Protein AF-A0A2N3LD07-F1 (afdb_monomer_lite)

Foldseek 3Di:
DWWKAKDFDDPVCVCCVPVPLVVVLVVPFDWDADPNGITTDDDPVCVVVSVVVVVVSCVVVVGDMDIDIGDDDPDD

Sequence (76 aa):
MKLLFIGYELPRDLYLKYDKVFPSLNTHYQQVELEGDLMHLIPEYSENEVIQYIESINQQYNANLTLELIPYEQGE

Structure (mmCIF, N/CA/C/O backbone):
data_AF-A0A2N3LD07-F1
#
_entry.id   AF-A0A2N3LD07-F1
#
loop_
_atom_site.group_PDB
_atom_site.id
_atom_site.type_symbol
_atom_site.label_atom_id
_atom_site.label_alt_id
_atom_site.label_comp_id
_atom_site.label_asym_id
_atom_site.label_entity_id
_atom_site.label_seq_id
_atom_site.pdbx_PDB_ins_code
_atom_site.Cartn_x
_atom_site.Cartn_y
_atom_site.Cartn_z
_atom_site.occupancy
_atom_site.B_iso_or_equiv
_atom_site.auth_seq_id
_atom_site.auth_comp_id
_atom_site.auth_asym_id
_atom_site.auth_atom_id
_atom_site.pdbx_PDB_model_num
ATOM 1 N N . MET A 1 1 ? -9.598 5.915 12.514 1.00 88.81 1 MET A N 1
ATOM 2 C CA . MET A 1 1 ? -9.202 5.031 11.379 1.00 88.81 1 MET A CA 1
ATOM 3 C C . MET A 1 1 ? -8.744 5.916 10.238 1.00 88.81 1 MET A C 1
ATOM 5 O O . MET A 1 1 ? -9.219 7.044 10.144 1.00 88.81 1 MET A O 1
ATOM 9 N N . LYS A 1 2 ? -7.838 5.435 9.387 1.00 92.25 2 LYS A N 1
ATOM 10 C CA . LYS A 1 2 ? -7.323 6.211 8.256 1.00 92.25 2 LYS A CA 1
ATOM 11 C C . LYS A 1 2 ? -7.358 5.384 6.977 1.00 92.25 2 LYS A C 1
ATOM 13 O O . LYS A 1 2 ? -7.180 4.169 7.022 1.00 92.25 2 LYS A O 1
ATOM 18 N N . LEU A 1 3 ? -7.591 6.046 5.853 1.00 93.31 3 LEU A N 1
ATOM 19 C CA . LEU A 1 3 ? -7.371 5.487 4.530 1.00 93.31 3 LEU A CA 1
ATOM 20 C C . LEU A 1 3 ? -5.910 5.691 4.161 1.00 93.31 3 LEU A C 1
ATOM 22 O O . LEU A 1 3 ? -5.414 6.815 4.151 1.00 93.31 3 LEU A O 1
ATOM 26 N N . LEU A 1 4 ? -5.235 4.592 3.870 1.00 95.00 4 LEU A N 1
ATOM 27 C CA . LEU A 1 4 ? -3.907 4.581 3.300 1.00 95.00 4 LEU A CA 1
ATOM 28 C C . LEU A 1 4 ? -4.021 4.623 1.782 1.00 95.00 4 LEU A C 1
ATOM 30 O O . LEU A 1 4 ? -4.443 3.649 1.153 1.00 95.00 4 LEU A O 1
ATOM 34 N N . PHE A 1 5 ? -3.579 5.732 1.208 1.00 94.62 5 PHE A N 1
ATOM 35 C CA . PHE A 1 5 ? -3.297 5.839 -0.208 1.00 94.62 5 PHE A CA 1
ATOM 36 C C . PHE A 1 5 ? -1.803 5.619 -0.458 1.00 94.62 5 PHE A C 1
ATOM 38 O O . PHE A 1 5 ? -0.946 6.101 0.286 1.00 94.62 5 PHE A O 1
ATOM 45 N N . ILE A 1 6 ? -1.497 4.873 -1.520 1.00 94.38 6 ILE A N 1
ATOM 46 C CA . ILE A 1 6 ? -0.124 4.559 -1.923 1.00 94.38 6 ILE A CA 1
ATOM 47 C C . ILE A 1 6 ? 0.097 5.119 -3.318 1.00 94.38 6 ILE A C 1
ATOM 49 O O . ILE A 1 6 ? -0.440 4.593 -4.298 1.00 94.38 6 ILE A O 1
ATOM 53 N N . GLY A 1 7 ? 0.871 6.190 -3.405 1.00 93.75 7 GLY A N 1
ATOM 54 C CA . GLY A 1 7 ? 1.264 6.808 -4.661 1.00 93.75 7 GLY A CA 1
ATOM 55 C C . GLY A 1 7 ? 2.564 6.224 -5.206 1.00 93.75 7 GLY A C 1
ATOM 56 O O . GLY A 1 7 ? 3.233 5.402 -4.575 1.00 93.75 7 GLY A O 1
ATOM 57 N N . TYR A 1 8 ? 2.911 6.640 -6.418 1.00 92.88 8 TYR A N 1
ATOM 58 C CA . TYR A 1 8 ? 4.153 6.272 -7.087 1.00 92.88 8 TYR A CA 1
ATOM 59 C C . TYR A 1 8 ? 4.554 7.380 -8.061 1.00 92.88 8 TYR A C 1
ATOM 61 O O . TYR A 1 8 ? 3.698 7.984 -8.707 1.00 92.88 8 TYR A O 1
ATOM 69 N N . GLU A 1 9 ? 5.855 7.637 -8.191 1.00 87.81 9 GLU A N 1
ATOM 70 C CA . GLU A 1 9 ? 6.363 8.653 -9.125 1.00 87.81 9 GLU A CA 1
ATOM 71 C C . GLU A 1 9 ? 6.761 8.066 -10.482 1.00 87.81 9 GLU A C 1
ATOM 73 O O . GLU A 1 9 ? 6.663 8.727 -11.516 1.00 87.81 9 GLU A O 1
ATOM 78 N N . LEU A 1 10 ? 7.223 6.813 -10.496 1.00 87.50 10 LEU A N 1
ATOM 79 C CA . LEU A 1 10 ? 7.717 6.156 -11.699 1.00 87.50 10 LEU 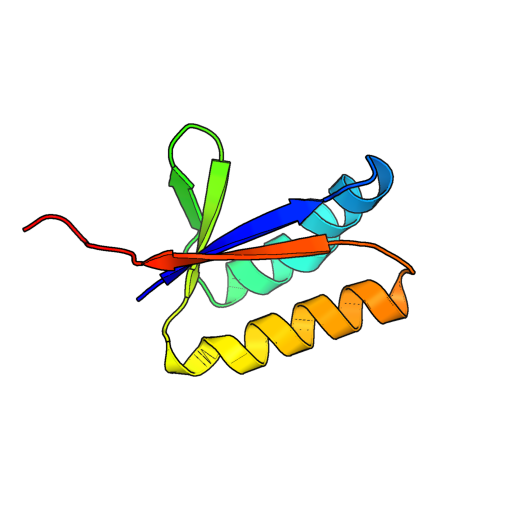A CA 1
ATOM 80 C C . LEU A 1 10 ? 6.788 5.008 -12.105 1.00 87.50 10 LEU A C 1
ATOM 82 O O . LEU A 1 10 ? 6.423 4.198 -11.254 1.00 87.50 10 LEU A O 1
ATOM 86 N N . PRO A 1 11 ? 6.474 4.833 -13.404 1.00 86.62 11 PRO A N 1
ATOM 87 C CA . PRO A 1 11 ? 5.593 3.754 -13.862 1.00 86.62 11 PRO A CA 1
ATOM 88 C C . PRO A 1 11 ? 6.040 2.347 -13.445 1.00 86.62 11 PRO A C 1
ATOM 90 O O . PRO A 1 11 ? 5.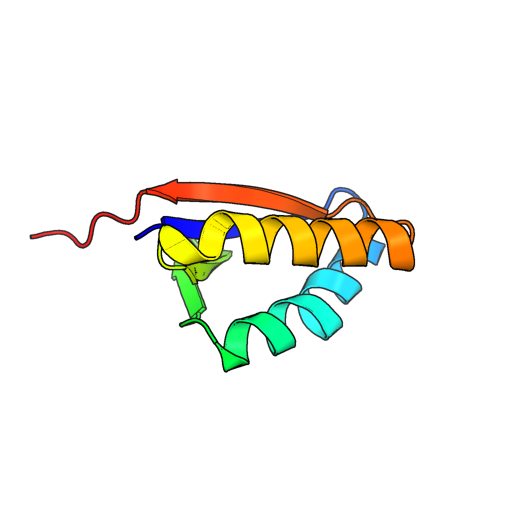213 1.457 -13.286 1.00 86.62 11 PRO A O 1
ATOM 93 N N . ARG A 1 12 ? 7.346 2.130 -13.247 1.00 84.12 12 ARG A N 1
ATOM 94 C CA . ARG A 1 12 ? 7.891 0.843 -12.784 1.00 84.12 12 ARG A CA 1
ATOM 95 C C . ARG A 1 12 ? 7.483 0.503 -11.344 1.00 84.12 12 ARG A C 1
ATOM 97 O O . ARG A 1 12 ? 7.368 -0.672 -11.012 1.00 84.12 12 ARG A O 1
ATOM 104 N N . ASP A 1 13 ? 7.237 1.514 -10.516 1.00 91.75 13 ASP A N 1
ATOM 105 C CA . ASP A 1 13 ? 6.877 1.341 -9.108 1.00 91.75 13 ASP A CA 1
ATOM 106 C C . ASP A 1 13 ? 5.397 0.944 -8.968 1.00 91.75 13 ASP A C 1
ATOM 108 O O . ASP A 1 13 ? 4.999 0.348 -7.967 1.00 91.75 13 ASP A O 1
ATOM 112 N N . LEU A 1 14 ? 4.595 1.158 -10.020 1.00 91.31 14 LEU A N 1
ATOM 113 C CA . LEU A 1 14 ? 3.220 0.668 -10.115 1.00 91.31 14 LEU A CA 1
ATOM 114 C C . LEU A 1 14 ? 3.139 -0.849 -9.932 1.00 91.31 14 LEU A C 1
ATOM 116 O O . LEU A 1 14 ? 2.256 -1.354 -9.241 1.00 91.31 14 LEU A O 1
ATOM 120 N N . TYR A 1 15 ? 4.087 -1.572 -10.529 1.00 90.81 15 TYR A N 1
ATOM 121 C CA . TYR A 1 15 ? 4.189 -3.016 -10.373 1.00 90.81 15 TYR A CA 1
ATOM 122 C C . TYR A 1 15 ? 4.453 -3.392 -8.910 1.00 90.81 15 TYR A C 1
ATOM 124 O O . TYR A 1 15 ? 3.813 -4.289 -8.380 1.00 90.81 15 TYR A O 1
ATOM 132 N N . LEU A 1 16 ? 5.331 -2.669 -8.210 1.00 92.62 16 LEU A N 1
ATOM 133 C CA . LEU A 1 16 ? 5.597 -2.921 -6.789 1.00 92.62 16 LEU A CA 1
ATOM 134 C C . LEU A 1 16 ? 4.365 -2.656 -5.918 1.00 92.62 16 LEU A C 1
ATOM 136 O O . LEU A 1 16 ? 4.072 -3.454 -5.022 1.00 92.62 16 LEU A O 1
ATOM 140 N N . LYS A 1 17 ? 3.615 -1.586 -6.211 1.00 93.38 17 LYS A N 1
ATOM 141 C CA . LYS A 1 17 ? 2.342 -1.286 -5.543 1.00 93.38 17 LYS A CA 1
ATOM 142 C C . LYS A 1 17 ? 1.377 -2.472 -5.652 1.00 93.38 17 LYS A C 1
ATOM 144 O O . LYS A 1 17 ? 0.895 -2.943 -4.624 1.00 93.38 17 LYS A O 1
ATOM 149 N N . TYR A 1 18 ? 1.133 -2.987 -6.857 1.00 92.88 18 TYR A N 1
ATOM 150 C CA . TYR A 1 18 ? 0.125 -4.032 -7.078 1.00 92.88 18 TYR A CA 1
ATOM 151 C C . TYR A 1 18 ? 0.595 -5.466 -6.797 1.00 92.88 18 TYR A C 1
ATOM 153 O O . TYR A 1 18 ? -0.216 -6.276 -6.357 1.00 92.88 18 TYR A O 1
ATOM 161 N N . ASP A 1 19 ? 1.878 -5.785 -6.978 1.00 92.88 19 ASP A N 1
ATOM 162 C CA . ASP A 1 19 ? 2.375 -7.164 -6.854 1.00 92.88 19 ASP A CA 1
ATOM 163 C C . ASP A 1 19 ? 3.030 -7.460 -5.500 1.00 92.88 19 ASP A C 1
ATOM 165 O O . ASP A 1 19 ? 3.193 -8.628 -5.135 1.00 92.88 19 ASP A O 1
ATOM 169 N N . LYS A 1 20 ? 3.442 -6.431 -4.747 1.00 91.81 20 LYS A N 1
ATOM 170 C CA . LYS A 1 20 ? 4.105 -6.603 -3.441 1.00 91.81 20 LYS A CA 1
ATOM 171 C C . LYS A 1 20 ? 3.307 -5.991 -2.312 1.00 91.81 20 LYS A C 1
ATOM 173 O O . LYS A 1 20 ? 2.950 -6.693 -1.369 1.00 91.81 20 LYS A O 1
ATOM 178 N N . VAL A 1 21 ? 3.007 -4.705 -2.433 1.00 94.19 21 VAL A N 1
ATOM 179 C CA . VAL A 1 21 ? 2.417 -3.944 -1.335 1.00 94.19 21 VAL A CA 1
ATOM 180 C C . VAL A 1 21 ? 0.954 -4.316 -1.132 1.00 94.19 21 VAL A C 1
ATOM 182 O O . VAL A 1 21 ? 0.574 -4.746 -0.048 1.00 94.19 21 VAL A O 1
ATOM 185 N N . PHE A 1 22 ? 0.135 -4.214 -2.178 1.00 94.69 22 PHE A N 1
ATOM 186 C CA . PHE A 1 22 ? -1.301 -4.477 -2.091 1.00 94.69 22 PHE A CA 1
ATOM 187 C C . PHE A 1 22 ? -1.624 -5.888 -1.593 1.00 94.69 22 PHE A C 1
ATOM 189 O O . PHE A 1 22 ? -2.443 -5.996 -0.683 1.00 94.69 22 PHE A O 1
ATOM 196 N N . PRO A 1 23 ? -0.979 -6.966 -2.082 1.00 94.88 23 PRO A N 1
ATOM 197 C CA . PRO A 1 23 ? -1.221 -8.305 -1.563 1.00 94.88 23 PRO A CA 1
ATOM 198 C C . PRO A 1 23 ? -0.910 -8.421 -0.071 1.00 94.88 23 PRO A C 1
ATOM 200 O O . PRO A 1 23 ? -1.680 -9.043 0.652 1.00 94.88 23 PRO A O 1
ATOM 203 N N . SER A 1 24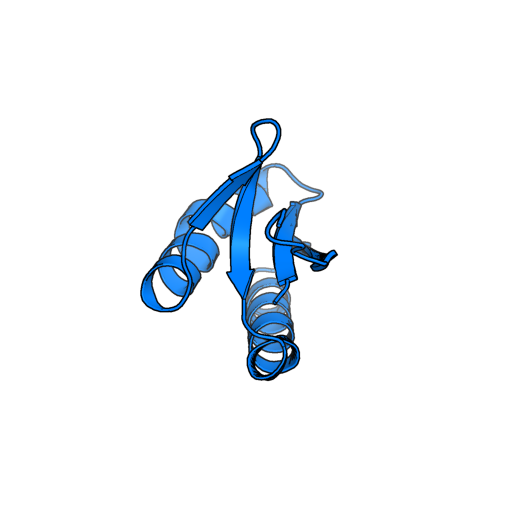 ? 0.173 -7.788 0.397 1.00 94.00 24 SER A N 1
ATOM 204 C CA . SER A 1 24 ? 0.540 -7.792 1.815 1.00 94.00 24 SER A CA 1
ATOM 205 C C . SER A 1 24 ? -0.419 -6.973 2.673 1.00 94.00 24 SER A C 1
ATOM 207 O O . SER A 1 24 ? -0.648 -7.317 3.823 1.00 94.00 24 SER A O 1
ATOM 209 N N . LEU A 1 25 ? -0.978 -5.881 2.157 1.00 94.88 25 LEU A N 1
ATOM 210 C CA . LEU A 1 25 ? -1.954 -5.092 2.907 1.00 94.88 25 LEU A CA 1
ATOM 211 C C . LEU A 1 25 ? -3.333 -5.755 2.903 1.00 94.88 25 LEU A C 1
ATOM 213 O O . LEU A 1 25 ? -4.000 -5.757 3.931 1.00 94.88 25 LEU A O 1
ATOM 217 N N . ASN A 1 26 ? -3.727 -6.395 1.801 1.00 95.00 26 ASN A N 1
ATOM 218 C CA . ASN A 1 26 ? -5.002 -7.104 1.666 1.00 95.00 26 ASN A CA 1
ATOM 219 C C . ASN A 1 26 ? -5.161 -8.265 2.665 1.00 95.00 26 ASN A C 1
ATOM 221 O O . ASN A 1 26 ? -6.287 -8.670 2.944 1.00 95.00 26 ASN A O 1
ATOM 225 N N . THR A 1 27 ? -4.068 -8.820 3.201 1.00 94.38 27 THR A N 1
ATOM 226 C CA . THR A 1 27 ? -4.137 -9.870 4.233 1.00 94.38 27 THR A CA 1
ATOM 227 C C . THR A 1 27 ? -4.472 -9.332 5.622 1.00 94.38 27 THR A C 1
ATOM 229 O O . THR A 1 27 ? -4.917 -10.104 6.469 1.00 94.38 27 THR A O 1
ATOM 232 N N . HIS A 1 28 ? -4.260 -8.037 5.868 1.00 93.62 28 HIS A N 1
ATOM 233 C CA . HIS A 1 28 ? -4.396 -7.424 7.194 1.00 93.62 28 HIS A CA 1
ATOM 234 C C . HIS A 1 28 ? -5.454 -6.320 7.248 1.00 93.62 28 HIS A C 1
ATOM 236 O O . HIS A 1 28 ? -6.033 -6.079 8.306 1.00 93.62 28 HIS A O 1
ATOM 242 N N . TYR A 1 29 ? -5.724 -5.671 6.119 1.00 95.19 29 TYR A N 1
ATOM 243 C CA . TYR A 1 29 ? -6.515 -4.454 6.039 1.00 95.19 29 TYR A CA 1
ATOM 244 C C . TYR A 1 29 ? -7.573 -4.565 4.949 1.00 95.19 29 TYR A C 1
ATOM 246 O O . TYR A 1 29 ? -7.355 -5.145 3.884 1.00 95.19 29 TYR A O 1
ATOM 254 N N . GLN A 1 30 ? -8.730 -3.966 5.213 1.00 94.12 30 GLN A N 1
ATOM 255 C CA . GLN A 1 30 ? -9.807 -3.899 4.238 1.00 94.12 30 GLN A CA 1
ATOM 256 C C . GLN A 1 30 ? -9.431 -2.921 3.122 1.00 94.12 30 GLN A C 1
ATOM 258 O O . GLN A 1 30 ? -9.111 -1.763 3.388 1.00 94.12 30 GLN A O 1
ATOM 263 N N . GLN A 1 31 ? -9.518 -3.377 1.876 1.00 94.25 31 GLN A N 1
ATOM 264 C CA . GLN A 1 31 ? -9.411 -2.510 0.710 1.00 94.25 31 GLN A CA 1
ATOM 265 C C . GLN A 1 31 ? -10.747 -1.805 0.450 1.00 94.25 31 GLN A C 1
ATOM 267 O O . GLN A 1 31 ? -11.814 -2.413 0.567 1.00 94.25 31 GLN A O 1
ATOM 272 N N . VAL A 1 32 ? -10.685 -0.531 0.082 1.00 92.94 32 VAL A N 1
ATOM 273 C CA . VAL A 1 32 ? -11.830 0.265 -0.362 1.00 92.94 32 VAL A CA 1
ATOM 274 C C . VAL A 1 32 ? -11.472 1.035 -1.627 1.00 92.94 32 VAL A C 1
ATOM 276 O O . VAL A 1 32 ? -10.306 1.349 -1.856 1.00 92.94 32 VAL A O 1
ATOM 279 N N . GLU A 1 33 ? -12.476 1.334 -2.441 1.00 92.12 33 GLU A N 1
ATOM 280 C CA . GLU A 1 33 ? -12.338 2.199 -3.611 1.00 92.12 33 GLU A CA 1
ATOM 281 C C . GLU A 1 33 ? -12.989 3.549 -3.305 1.00 92.12 33 GLU A C 1
ATOM 283 O O . GLU A 1 33 ? -14.158 3.600 -2.914 1.00 92.12 33 GLU A O 1
ATOM 288 N N . LEU A 1 34 ? -12.233 4.634 -3.457 1.00 86.88 34 LEU A N 1
ATOM 289 C CA . LEU A 1 34 ? -12.705 5.997 -3.245 1.00 86.88 34 LEU A CA 1
ATOM 290 C C . LEU A 1 34 ? -12.252 6.857 -4.422 1.00 86.88 34 LEU A C 1
ATOM 292 O O . LEU A 1 34 ? -11.071 6.891 -4.738 1.00 86.88 34 LEU A O 1
ATOM 296 N N . GLU A 1 35 ? -13.203 7.494 -5.107 1.00 87.00 35 GLU A N 1
ATOM 297 C CA . GLU A 1 35 ? -12.943 8.326 -6.298 1.00 87.00 35 GLU A CA 1
ATOM 298 C C . GLU A 1 35 ? -12.175 7.609 -7.435 1.00 87.00 35 GLU A C 1
ATOM 300 O O . GLU A 1 35 ? -11.556 8.247 -8.281 1.00 87.00 35 GLU A O 1
ATOM 305 N N . GLY A 1 36 ? -12.264 6.275 -7.499 1.00 87.12 36 GLY A N 1
ATOM 306 C CA . GLY A 1 36 ? -11.551 5.442 -8.477 1.00 87.12 36 GLY A CA 1
ATOM 307 C C . GLY A 1 36 ? -10.155 4.998 -8.027 1.00 87.12 36 GLY A C 1
ATOM 308 O O . GLY A 1 36 ? -9.488 4.258 -8.753 1.00 87.12 36 GLY A O 1
ATOM 309 N N . ASP A 1 37 ? -9.724 5.399 -6.829 1.00 89.88 37 ASP A N 1
ATOM 310 C CA . ASP A 1 37 ? -8.474 4.969 -6.217 1.00 89.88 37 ASP A CA 1
ATOM 311 C C . ASP A 1 37 ? -8.694 3.856 -5.193 1.00 89.88 37 ASP A C 1
ATOM 313 O O . ASP A 1 37 ? -9.559 3.923 -4.318 1.00 89.88 37 ASP A O 1
ATOM 317 N N . LEU A 1 38 ? -7.854 2.824 -5.277 1.00 92.62 38 LEU A N 1
ATOM 318 C CA . LEU A 1 38 ? -7.820 1.738 -4.303 1.00 92.62 38 LEU A CA 1
ATOM 319 C C . LEU A 1 38 ? -6.947 2.127 -3.107 1.00 92.62 38 LEU A C 1
ATOM 321 O O . LEU A 1 38 ? -5.756 2.416 -3.260 1.00 92.62 38 LEU A O 1
ATOM 325 N N . MET A 1 39 ? -7.545 2.075 -1.922 1.00 94.75 39 MET A N 1
ATOM 326 C CA . MET A 1 39 ? -6.946 2.441 -0.639 1.00 94.75 39 MET A CA 1
ATOM 327 C C . MET A 1 39 ? -7.162 1.334 0.394 1.00 94.75 39 MET A C 1
ATOM 329 O O . MET A 1 39 ? -8.027 0.472 0.228 1.00 94.75 39 MET A O 1
ATOM 333 N N . HIS A 1 40 ? -6.409 1.371 1.493 1.00 95.62 40 HIS A N 1
ATOM 334 C CA . HIS A 1 40 ? -6.553 0.421 2.600 1.00 95.62 40 HIS A CA 1
ATOM 335 C C . HIS A 1 40 ? -6.990 1.123 3.877 1.00 95.62 40 HIS A C 1
ATOM 337 O O . HIS A 1 40 ? -6.389 2.109 4.289 1.00 95.62 40 HIS A O 1
ATOM 343 N N . LEU A 1 41 ? -8.019 0.600 4.537 1.00 94.94 41 LEU A N 1
ATOM 344 C CA . LEU A 1 41 ? -8.428 1.058 5.860 1.00 94.94 41 LEU A CA 1
ATOM 345 C C . LEU A 1 41 ? -7.458 0.525 6.909 1.00 94.94 41 LEU A C 1
ATOM 347 O O . LEU A 1 41 ? -7.482 -0.664 7.233 1.00 94.94 41 LEU A O 1
ATOM 351 N N . ILE A 1 42 ? -6.639 1.416 7.462 1.00 94.69 42 ILE A N 1
ATOM 352 C CA . ILE A 1 42 ? -5.688 1.077 8.514 1.00 94.69 42 ILE A CA 1
ATOM 353 C C . ILE A 1 42 ? -6.105 1.693 9.860 1.00 94.69 42 ILE A C 1
ATOM 355 O O . ILE A 1 42 ? -6.554 2.848 9.935 1.00 94.69 42 ILE A O 1
ATOM 359 N N . PRO A 1 43 ? -5.990 0.943 10.965 1.00 92.94 43 PRO A N 1
ATOM 360 C CA . PRO A 1 43 ? -6.147 1.502 12.296 1.00 92.94 43 PRO A CA 1
ATOM 361 C C . PRO A 1 43 ? -4.935 2.362 12.676 1.00 92.94 43 PRO A C 1
ATOM 363 O O . PRO A 1 43 ? -3.800 2.056 12.318 1.00 92.94 43 PRO A O 1
ATOM 366 N N . GLU A 1 44 ? -5.160 3.407 13.472 1.00 89.44 44 GLU A N 1
ATOM 367 C CA . GLU A 1 44 ? -4.114 4.373 13.861 1.00 89.44 44 GLU A CA 1
ATOM 368 C C . GLU A 1 44 ? -2.930 3.725 14.588 1.00 89.44 44 GLU A C 1
ATOM 370 O O . GLU A 1 44 ? -1.791 4.140 14.404 1.00 89.44 44 GLU A O 1
ATOM 375 N N . TYR A 1 45 ? -3.164 2.656 15.355 1.00 90.75 45 TYR A N 1
ATOM 376 C CA . TYR A 1 45 ? -2.087 1.936 16.040 1.00 90.75 45 TYR A CA 1
ATOM 377 C C . TYR A 1 45 ? -1.138 1.185 15.088 1.00 90.75 45 TYR A C 1
ATOM 379 O O . TYR A 1 45 ? -0.042 0.823 15.503 1.00 90.75 45 TYR A O 1
ATOM 387 N N . SER A 1 46 ? -1.546 0.941 13.836 1.00 91.62 46 SER A N 1
ATOM 388 C CA . SER A 1 46 ? -0.749 0.234 12.818 1.00 91.62 46 SER A CA 1
ATOM 389 C C . SER A 1 46 ? -0.005 1.171 11.860 1.00 91.62 46 SER A C 1
ATOM 391 O O . SER A 1 46 ? 0.759 0.718 11.014 1.00 91.62 46 SER A O 1
ATOM 393 N N . GLU A 1 47 ? -0.196 2.485 11.999 1.00 91.75 47 GLU A N 1
ATOM 394 C CA . GLU A 1 47 ? 0.349 3.496 11.088 1.00 91.75 47 GLU A CA 1
ATOM 395 C C . GLU A 1 47 ? 1.870 3.389 10.923 1.00 91.75 47 GLU A C 1
ATOM 397 O O . GLU A 1 47 ? 2.369 3.276 9.805 1.00 91.75 47 GLU A O 1
ATOM 402 N N . ASN A 1 48 ? 2.604 3.348 12.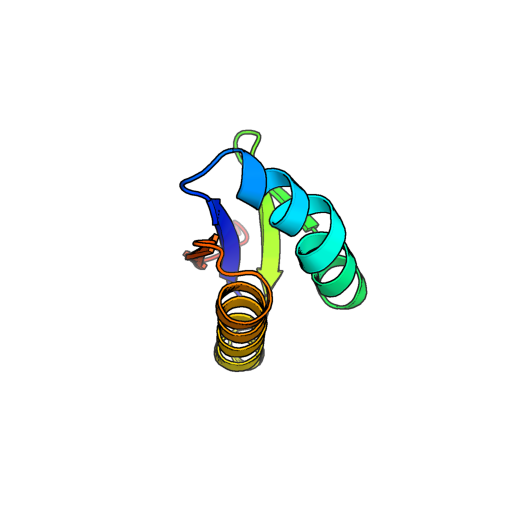037 1.00 93.38 48 ASN A N 1
ATOM 403 C CA . ASN A 1 48 ? 4.065 3.254 12.009 1.00 93.38 48 ASN A CA 1
ATOM 404 C C . ASN A 1 48 ? 4.559 1.949 11.371 1.00 93.38 48 ASN A C 1
ATOM 406 O O . ASN A 1 48 ? 5.581 1.956 10.692 1.00 93.38 48 ASN A O 1
ATOM 410 N N . GLU A 1 49 ? 3.846 0.841 11.579 1.00 93.69 49 GLU A N 1
ATOM 411 C CA . GLU A 1 49 ? 4.208 -0.458 11.002 1.00 93.69 49 GLU A CA 1
ATOM 412 C C . GLU A 1 49 ? 4.064 -0.431 9.478 1.00 93.69 49 GLU A C 1
ATOM 414 O O . GLU A 1 49 ? 4.965 -0.853 8.754 1.00 93.69 49 GLU A O 1
ATOM 419 N N . VAL A 1 50 ? 2.962 0.137 8.985 1.00 93.62 50 VAL A N 1
ATOM 420 C CA . VAL A 1 50 ? 2.720 0.299 7.550 1.00 93.62 50 VAL A CA 1
ATOM 421 C C . VAL A 1 50 ? 3.756 1.231 6.922 1.00 93.62 50 VAL A C 1
ATOM 423 O O . VAL A 1 50 ? 4.300 0.902 5.870 1.00 93.62 50 VAL A O 1
ATOM 426 N N . ILE A 1 51 ? 4.078 2.358 7.566 1.00 94.00 51 ILE A N 1
ATOM 427 C CA . ILE A 1 51 ? 5.109 3.285 7.075 1.00 94.00 51 ILE A CA 1
ATOM 428 C C . ILE A 1 51 ? 6.455 2.563 6.943 1.00 94.00 51 ILE A C 1
ATOM 430 O O . ILE A 1 51 ? 7.043 2.557 5.862 1.00 94.00 51 ILE A O 1
ATOM 434 N N . GLN A 1 52 ? 6.900 1.879 8.001 1.00 95.62 52 GLN A N 1
ATOM 435 C CA . GLN A 1 52 ? 8.161 1.131 7.997 1.00 95.62 52 GLN A CA 1
ATOM 436 C C . GLN A 1 52 ? 8.180 0.026 6.936 1.00 95.62 52 GLN A C 1
ATOM 438 O O . GLN A 1 52 ? 9.202 -0.199 6.284 1.00 95.62 52 GLN A O 1
ATOM 443 N N . TYR A 1 53 ? 7.050 -0.654 6.729 1.00 94.56 53 TYR A N 1
ATOM 444 C CA . TYR A 1 53 ? 6.922 -1.661 5.685 1.00 94.56 53 TYR A CA 1
ATOM 445 C C . TYR A 1 53 ? 7.169 -1.062 4.294 1.00 94.56 53 TYR A C 1
ATOM 447 O O . TYR A 1 53 ? 8.006 -1.572 3.549 1.00 94.56 53 TYR A O 1
ATOM 455 N N . ILE A 1 54 ? 6.519 0.049 3.948 1.00 94.56 54 ILE A N 1
ATOM 456 C CA . ILE A 1 54 ? 6.692 0.684 2.633 1.00 94.56 54 ILE A CA 1
ATOM 457 C C . ILE A 1 54 ? 8.091 1.276 2.468 1.00 94.56 54 ILE A C 1
ATOM 459 O O . ILE A 1 54 ? 8.688 1.129 1.401 1.00 94.56 54 ILE A O 1
ATOM 463 N N . GLU A 1 55 ? 8.659 1.872 3.518 1.00 95.38 55 GLU A N 1
ATOM 464 C CA . GLU A 1 55 ? 10.053 2.327 3.514 1.00 95.38 55 GLU A CA 1
ATOM 465 C C . GLU A 1 55 ? 11.016 1.169 3.220 1.00 95.38 55 GLU A C 1
ATOM 467 O O . GLU A 1 55 ? 11.929 1.317 2.403 1.00 95.38 55 GLU A O 1
ATOM 472 N N . SER A 1 56 ? 10.783 -0.008 3.811 1.00 95.81 56 SER A N 1
ATOM 473 C CA . SER A 1 56 ? 11.593 -1.200 3.543 1.00 95.81 56 SER A CA 1
ATOM 474 C C . SER A 1 56 ? 11.477 -1.670 2.087 1.00 95.81 56 SER A C 1
ATOM 476 O O . SER A 1 56 ? 12.483 -2.040 1.480 1.00 95.81 56 SER A O 1
ATOM 478 N N . ILE A 1 57 ? 10.284 -1.581 1.486 1.00 94.44 57 ILE A N 1
ATOM 479 C CA . ILE A 1 57 ? 10.062 -1.896 0.068 1.00 94.44 57 ILE A CA 1
ATOM 480 C C . ILE A 1 57 ? 10.796 -0.889 -0.825 1.00 94.44 57 ILE A C 1
ATOM 482 O O . ILE A 1 57 ? 11.508 -1.296 -1.744 1.00 94.44 57 ILE A O 1
ATOM 486 N N . ASN A 1 58 ? 10.694 0.410 -0.536 1.00 94.88 58 ASN A N 1
ATOM 487 C CA . ASN A 1 58 ? 11.417 1.443 -1.280 1.00 94.88 58 ASN A CA 1
ATOM 488 C C . ASN A 1 58 ? 12.932 1.209 -1.248 1.00 94.88 58 ASN A C 1
ATOM 490 O O . ASN A 1 58 ? 13.579 1.253 -2.295 1.00 94.88 58 ASN A O 1
ATOM 494 N N . GLN A 1 59 ? 13.489 0.876 -0.079 1.00 95.88 59 GLN A N 1
ATOM 495 C CA . GLN A 1 59 ? 14.910 0.553 0.067 1.00 95.88 59 GLN A CA 1
ATOM 496 C C . GLN A 1 59 ? 15.301 -0.725 -0.685 1.00 95.88 59 GLN A C 1
ATOM 498 O O . GLN A 1 59 ? 16.298 -0.737 -1.404 1.00 95.88 59 GLN A O 1
ATOM 503 N N . GLN A 1 60 ? 14.519 -1.798 -0.546 1.00 95.88 60 GLN A N 1
ATOM 504 C CA . GLN A 1 60 ? 14.825 -3.094 -1.152 1.00 95.88 60 GLN A CA 1
ATOM 505 C C . GLN A 1 60 ? 14.799 -3.048 -2.685 1.00 95.88 60 GLN A C 1
ATOM 507 O O . GLN A 1 60 ? 15.615 -3.704 -3.333 1.00 95.88 60 GLN A O 1
ATOM 512 N N . TYR A 1 61 ? 13.860 -2.300 -3.264 1.00 92.69 61 TYR A N 1
ATOM 513 C CA . TYR A 1 61 ? 13.624 -2.285 -4.709 1.00 92.69 61 TYR A CA 1
ATOM 514 C C . TYR A 1 61 ? 14.106 -1.004 -5.402 1.00 92.69 61 TYR A C 1
ATOM 516 O O . TYR A 1 61 ? 13.935 -0.880 -6.614 1.00 92.69 61 TYR A O 1
ATOM 524 N N . ASN A 1 62 ? 14.736 -0.079 -4.667 1.00 93.31 62 ASN A N 1
ATOM 525 C CA . ASN A 1 62 ? 15.129 1.243 -5.166 1.00 93.31 62 ASN A CA 1
ATOM 526 C C . ASN A 1 62 ? 13.953 1.967 -5.861 1.00 93.31 62 ASN A C 1
ATOM 528 O O . ASN A 1 62 ? 14.053 2.434 -7.004 1.00 93.31 62 ASN A O 1
ATOM 532 N N . ALA A 1 63 ? 12.819 1.977 -5.163 1.00 93.38 63 ALA A N 1
ATOM 533 C CA . ALA A 1 63 ? 11.545 2.534 -5.605 1.00 93.38 63 ALA A CA 1
ATOM 534 C C . ALA A 1 63 ? 11.213 3.820 -4.843 1.00 93.38 63 ALA A C 1
ATOM 536 O O . ALA A 1 63 ? 11.833 4.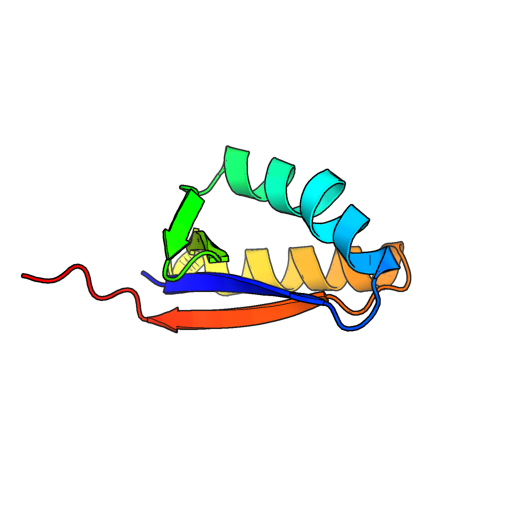111 -3.817 1.00 93.38 63 ALA A O 1
ATOM 537 N N . ASN A 1 64 ? 10.236 4.578 -5.344 1.00 93.06 64 ASN A N 1
ATOM 538 C CA . ASN A 1 64 ? 9.762 5.794 -4.692 1.00 93.06 64 ASN A CA 1
ATOM 539 C C . ASN A 1 64 ? 8.234 5.772 -4.517 1.00 93.06 64 ASN A C 1
ATOM 541 O O . ASN A 1 64 ? 7.503 6.576 -5.098 1.00 93.06 64 ASN A O 1
ATOM 545 N N . LEU A 1 65 ? 7.742 4.796 -3.748 1.00 94.69 65 LEU A N 1
ATOM 546 C CA . LEU A 1 65 ? 6.348 4.750 -3.314 1.00 94.69 65 LEU A CA 1
ATOM 547 C C . LEU A 1 65 ? 6.103 5.831 -2.263 1.00 94.69 65 LEU A C 1
ATOM 549 O O . LEU A 1 65 ? 6.863 5.947 -1.299 1.00 94.69 65 LEU A O 1
ATOM 553 N N . THR A 1 66 ? 5.022 6.583 -2.431 1.00 94.00 66 THR A N 1
ATOM 554 C CA . THR A 1 66 ? 4.595 7.615 -1.485 1.00 94.00 66 THR A CA 1
ATOM 555 C C . THR A 1 66 ? 3.399 7.132 -0.681 1.00 94.00 66 THR A C 1
ATOM 557 O O . THR A 1 66 ? 2.629 6.284 -1.135 1.00 94.00 66 THR A O 1
ATOM 560 N N . LEU A 1 67 ? 3.248 7.664 0.529 1.00 93.81 67 LEU A N 1
ATOM 561 C CA . LEU A 1 67 ? 2.144 7.337 1.419 1.00 93.81 67 LEU A CA 1
ATOM 562 C C . LEU A 1 67 ? 1.374 8.594 1.772 1.00 93.81 67 LEU A C 1
ATOM 564 O O . LEU A 1 67 ? 1.968 9.603 2.150 1.00 93.81 67 LEU A O 1
ATOM 568 N N . GLU A 1 68 ? 0.056 8.493 1.710 1.00 93.69 68 GLU A N 1
ATOM 569 C CA . GLU A 1 68 ? -0.848 9.518 2.200 1.00 93.69 68 GLU A CA 1
ATOM 570 C C . GLU A 1 68 ? -1.896 8.870 3.103 1.00 93.69 68 GLU A C 1
ATOM 572 O O . GLU A 1 68 ? -2.469 7.829 2.780 1.00 93.69 68 GLU A O 1
ATOM 577 N N . LEU A 1 69 ? -2.098 9.468 4.275 1.00 91.38 69 LEU A N 1
ATOM 578 C CA . LEU A 1 69 ? -3.028 8.985 5.284 1.00 91.38 69 LEU A CA 1
ATOM 579 C C . LEU A 1 69 ? -4.169 9.975 5.428 1.00 91.38 69 LEU A C 1
ATOM 581 O O . LEU A 1 69 ? -4.004 11.058 5.989 1.00 91.38 69 LEU A O 1
ATOM 585 N N . ILE A 1 70 ? -5.332 9.572 4.943 1.00 91.38 70 ILE A N 1
ATOM 586 C CA . ILE A 1 70 ? -6.526 10.404 4.909 1.00 91.38 70 ILE A CA 1
ATOM 587 C C . ILE A 1 70 ? -7.406 9.999 6.098 1.00 91.38 70 ILE A C 1
ATOM 589 O O . ILE A 1 70 ? -7.672 8.804 6.272 1.00 91.38 70 ILE A O 1
ATOM 593 N N . PRO A 1 71 ? -7.852 10.935 6.954 1.00 89.38 71 PRO A N 1
ATOM 594 C CA . PRO A 1 71 ? -8.817 10.627 8.003 1.00 89.38 71 PRO A CA 1
ATOM 595 C C . PRO A 1 71 ? -10.053 9.946 7.410 1.00 89.38 71 PRO A C 1
ATOM 597 O O . PRO A 1 71 ? -10.673 10.472 6.489 1.00 89.38 71 PRO A O 1
ATOM 600 N N . TYR A 1 72 ? -10.396 8.762 7.918 1.00 84.88 72 TYR A N 1
ATOM 601 C CA . TYR A 1 72 ? -11.604 8.068 7.492 1.00 84.88 72 TYR A CA 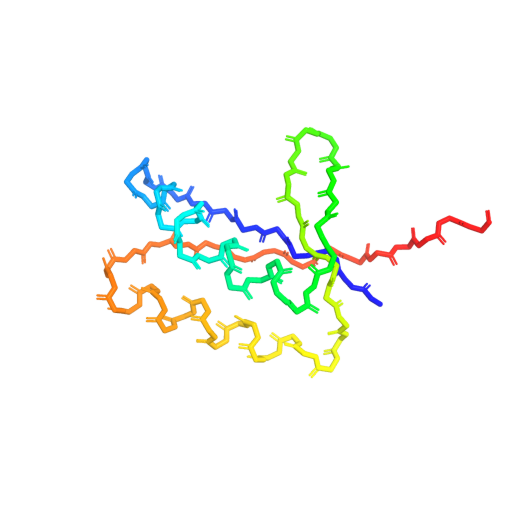1
ATOM 602 C C . TYR A 1 72 ? -12.737 8.410 8.450 1.00 84.88 72 TYR A C 1
ATOM 604 O O . TYR A 1 72 ? -12.849 7.822 9.529 1.00 84.88 72 TYR A O 1
ATOM 612 N N . GLU A 1 73 ? -13.564 9.371 8.056 1.00 77.94 73 GLU A N 1
ATOM 613 C CA . GLU A 1 73 ? -14.839 9.633 8.710 1.00 77.94 73 GLU A CA 1
ATOM 614 C C . GLU A 1 73 ? -15.876 8.703 8.073 1.00 77.94 73 GLU A C 1
ATOM 616 O O . GLU A 1 73 ? -16.314 8.917 6.942 1.00 77.94 73 GLU A O 1
ATOM 621 N N . GLN A 1 74 ? -16.245 7.622 8.769 1.00 61.47 74 GLN A N 1
ATOM 622 C CA . GLN A 1 74 ? -17.497 6.951 8.428 1.00 61.47 74 GLN A CA 1
ATOM 623 C C . GLN A 1 74 ? -18.603 7.959 8.709 1.00 61.47 74 GLN A C 1
ATOM 625 O O . GLN A 1 74 ? -18.797 8.327 9.865 1.00 61.47 74 GLN A O 1
ATOM 630 N N . GLY A 1 75 ? -19.252 8.443 7.649 1.00 53.41 75 GLY A N 1
ATOM 631 C CA . GLY A 1 75 ? -20.425 9.296 7.777 1.00 53.41 75 GLY A CA 1
ATOM 632 C C . GLY A 1 75 ? -21.420 8.673 8.755 1.00 53.41 75 GLY A C 1
ATOM 633 O O . GLY A 1 75 ? -21.638 7.460 8.715 1.00 53.41 75 GLY A O 1
ATOM 634 N N . GLU A 1 76 ? -21.930 9.518 9.651 1.00 37.03 76 GLU A N 1
ATOM 635 C CA . GLU A 1 76 ? -22.979 9.214 10.632 1.00 37.03 76 GLU A CA 1
ATOM 636 C C . GLU A 1 76 ? -24.194 8.491 10.029 1.00 37.03 76 GLU A C 1
ATOM 638 O O . GLU A 1 76 ? -24.583 8.807 8.878 1.00 37.03 76 GLU A O 1
#

pLDDT: mean 90.79, std 8.95, range [37.03, 95.88]

Radius of gyration: 12.14 Å; chains: 1; bounding box: 38×20×30 Å

Organism: NCBI:txid1707093

Secondary structure (DSSP, 8-state):
-EEEEEEESSHHHHHHIIIIIHHHHHTTSEEEEETTEEEEEE-GGGHHHHHHHHHHHHHHHT--EEEEEEE-----